Protein AF-A0A8H7SWP7-F1 (afdb_monomer)

Solvent-accessible surface area (backbone atoms only — not comparable to full-atom values): 6788 Å² total; per-residue (Å²): 134,75,90,40,49,80,48,75,42,70,50,78,46,78,79,48,102,86,40,70,49,74,44,78,77,50,70,50,70,46,50,63,44,80,91,43,34,66,71,40,69,27,70,69,51,50,52,48,53,50,48,52,52,51,50,48,48,62,70,69,64,48,78,82,62,75,88,86,77,80,99,70,77,94,77,87,87,82,79,75,58,68,68,60,56,54,55,53,54,54,57,57,61,74,70,69,73,79,78,81,75,88,122

Secondary structure (DSSP, 8-state):
----EEEEEEEEEEEETTEEEEEEEEEEEEPSSGGGHHHHT-HHHHHHHHHHHHHHHHHHSGGGS-S---S----------HHHHHHHHHHHHTT--------

Radius of gyration: 19.54 Å; Cα contacts (8 Å, |Δi|>4): 66; chains: 1; bounding box: 62×35×38 Å

Foldseek 3Di:
DDPADKDWDWDWDDPDPPDIDIDTPDIDGADPDPVCNVVCPDPVNVVVVVVSVVVCCVPVVCVPPDDDDDPDDDDDDDPPPVVVVVVVVVVVVVPPDPDPDDD

Sequence (103 aa):
MINGFYISFFVVRKQHKRLYAMTEIDAMTVASSLSKFHSFASLKNLTMLSNIGHYFWNHCNAIDATPNVELTGINGGFAVPISNIYALIDKSRNKACGMSSRY

pLDDT: mean 71.44, std 18.02, range [34.94, 93.25]

Mean predicted aligned error: 15.7 Å

Nearest PDB structures (foldseek):
  8inb-assembly1_A  TM=2.901E-01  e=6.020E+00  Biggievirus Mos11

Structure (mmCIF, N/CA/C/O backbone):
data_AF-A0A8H7SWP7-F1
#
_entry.id   AF-A0A8H7SWP7-F1
#
loop_
_atom_site.group_PDB
_atom_site.id
_atom_site.type_symbol
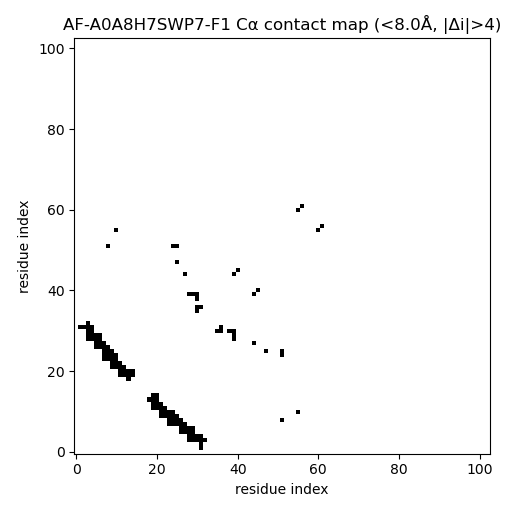_atom_site.label_atom_id
_atom_site.label_alt_id
_atom_site.label_comp_id
_atom_site.label_asym_id
_atom_site.label_entity_id
_atom_site.label_seq_id
_atom_site.pdbx_PDB_ins_code
_atom_site.Cartn_x
_atom_site.Cartn_y
_atom_site.Cartn_z
_atom_site.occupancy
_atom_site.B_iso_or_equiv
_atom_site.auth_seq_id
_atom_site.auth_comp_id
_atom_site.auth_asym_id
_atom_site.auth_atom_id
_atom_site.pdbx_PDB_model_num
ATOM 1 N N . MET A 1 1 ? -21.631 -8.533 8.115 1.00 51.62 1 MET A N 1
ATOM 2 C CA . MET A 1 1 ? -20.596 -7.746 8.820 1.00 51.62 1 MET A CA 1
ATOM 3 C C . MET A 1 1 ? -19.338 -7.815 7.965 1.00 51.62 1 MET A C 1
ATOM 5 O O . MET A 1 1 ? -18.899 -8.920 7.687 1.00 51.62 1 MET A O 1
ATOM 9 N N . ILE A 1 2 ? -18.849 -6.695 7.425 1.00 57.06 2 ILE A N 1
ATOM 10 C CA . ILE A 1 2 ? -17.675 -6.697 6.533 1.00 57.06 2 ILE A CA 1
ATOM 11 C C . ILE A 1 2 ? -16.430 -6.695 7.428 1.00 57.06 2 ILE A C 1
ATOM 13 O O . ILE A 1 2 ? -16.271 -5.783 8.239 1.00 57.06 2 ILE A O 1
ATOM 17 N N . ASN A 1 3 ? -15.561 -7.701 7.308 1.00 64.88 3 ASN A N 1
ATOM 18 C CA . ASN A 1 3 ? -14.366 -7.890 8.150 1.00 64.88 3 ASN A CA 1
ATOM 19 C C . ASN A 1 3 ? -13.221 -6.898 7.840 1.00 64.88 3 ASN A C 1
ATOM 21 O O . ASN A 1 3 ? -12.051 -7.196 8.060 1.00 64.88 3 ASN A O 1
ATOM 25 N N . GLY A 1 4 ? -13.555 -5.697 7.362 1.00 70.94 4 GLY A N 1
ATOM 26 C CA . GLY A 1 4 ? -12.595 -4.747 6.811 1.00 70.94 4 GLY A CA 1
ATOM 27 C C . GLY A 1 4 ? -12.099 -5.159 5.427 1.00 70.94 4 GLY A C 1
ATOM 28 O O . GLY A 1 4 ? -12.556 -6.145 4.849 1.00 70.94 4 GLY A O 1
ATOM 29 N N . PHE A 1 5 ? -11.177 -4.362 4.893 1.00 81.88 5 PHE A N 1
ATOM 30 C CA . PHE A 1 5 ? -10.518 -4.621 3.615 1.00 81.88 5 PHE A CA 1
ATOM 31 C C . PHE A 1 5 ? -9.047 -4.918 3.871 1.00 81.88 5 PHE A C 1
ATOM 33 O O . PHE A 1 5 ? -8.415 -4.237 4.675 1.00 81.88 5 PHE A O 1
ATOM 40 N N . TYR A 1 6 ? -8.501 -5.912 3.184 1.00 88.56 6 TYR A N 1
ATOM 41 C CA . TYR A 1 6 ? -7.068 -6.173 3.166 1.00 88.56 6 TYR A CA 1
ATOM 42 C C . TYR A 1 6 ? -6.491 -5.594 1.877 1.00 88.56 6 TYR A C 1
ATOM 44 O O . TYR A 1 6 ? -6.994 -5.888 0.793 1.00 88.56 6 TYR A O 1
ATOM 52 N N . ILE A 1 7 ? -5.487 -4.731 2.000 1.00 89.56 7 ILE A N 1
ATOM 53 C CA . ILE A 1 7 ? -4.811 -4.098 0.869 1.00 89.56 7 ILE A CA 1
ATOM 54 C C . ILE A 1 7 ? -3.372 -4.597 0.842 1.00 89.56 7 ILE A C 1
ATOM 56 O O . ILE A 1 7 ? -2.632 -4.366 1.794 1.00 89.56 7 ILE A O 1
ATOM 60 N N . SER A 1 8 ? -2.985 -5.208 -0.275 1.00 93.25 8 SER A N 1
ATOM 61 C CA . SER A 1 8 ? -1.597 -5.534 -0.604 1.00 93.25 8 SER A CA 1
ATOM 62 C C . SER A 1 8 ? -1.067 -4.573 -1.661 1.00 93.25 8 SER A C 1
ATOM 64 O O . SER A 1 8 ? -1.764 -4.230 -2.621 1.00 93.25 8 SER A O 1
ATOM 66 N N . PHE A 1 9 ? 0.182 -4.156 -1.496 1.00 91.50 9 PHE A N 1
ATOM 67 C CA . PHE A 1 9 ? 0.894 -3.272 -2.406 1.00 91.50 9 PHE A CA 1
ATOM 68 C C . PHE A 1 9 ? 1.955 -4.067 -3.155 1.00 91.50 9 PHE A C 1
ATOM 70 O O . PHE A 1 9 ? 2.792 -4.734 -2.551 1.00 91.50 9 PHE A O 1
ATOM 77 N N . PHE A 1 10 ? 1.952 -3.957 -4.480 1.00 90.69 10 PHE A N 1
ATOM 78 C CA . PHE A 1 10 ? 2.880 -4.672 -5.349 1.00 90.69 10 PHE A CA 1
ATOM 79 C C . PHE A 1 10 ? 3.656 -3.698 -6.227 1.00 90.69 10 PHE A C 1
ATOM 81 O O . PHE A 1 10 ? 3.106 -2.698 -6.691 1.00 90.69 10 PHE A O 1
ATOM 88 N N . VAL A 1 11 ? 4.906 -4.040 -6.531 1.00 87.44 11 VAL A N 1
ATOM 89 C CA . VAL A 1 11 ? 5.645 -3.446 -7.650 1.00 87.44 11 VAL A CA 1
ATOM 90 C C . VAL A 1 11 ? 5.868 -4.484 -8.729 1.00 87.44 11 VAL A C 1
ATOM 92 O O . VAL A 1 11 ? 6.257 -5.624 -8.471 1.00 87.44 11 VAL A O 1
ATOM 95 N N . VAL A 1 12 ? 5.618 -4.057 -9.962 1.00 87.38 12 VAL A N 1
ATOM 96 C CA . VAL A 1 12 ? 5.837 -4.851 -11.163 1.00 87.38 12 VAL A CA 1
ATOM 97 C C . VAL A 1 12 ? 7.026 -4.269 -11.907 1.00 87.38 12 VAL A C 1
ATOM 99 O O . VAL A 1 12 ? 6.993 -3.125 -12.354 1.00 87.38 12 VAL A O 1
ATOM 102 N N . ARG A 1 13 ? 8.080 -5.070 -12.058 1.00 83.56 13 ARG A N 1
ATOM 103 C CA . ARG A 1 13 ? 9.296 -4.703 -12.789 1.00 83.56 13 ARG A CA 1
ATOM 104 C C . ARG A 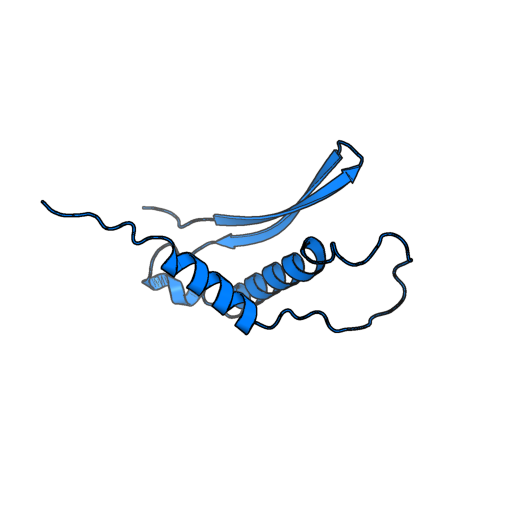1 13 ? 9.476 -5.588 -14.011 1.00 83.56 13 ARG A C 1
ATOM 106 O O . ARG A 1 13 ? 9.301 -6.804 -13.946 1.00 83.56 13 ARG A O 1
ATOM 113 N N . LYS A 1 14 ? 9.871 -4.992 -15.132 1.00 82.44 14 LYS A N 1
ATOM 114 C CA . LYS A 1 14 ? 10.248 -5.736 -16.336 1.00 82.44 14 LYS A CA 1
ATOM 115 C C . LYS A 1 14 ? 11.675 -6.260 -16.167 1.00 82.44 14 LYS A C 1
ATOM 117 O O . LYS A 1 14 ? 12.598 -5.464 -16.064 1.00 82.44 14 LYS A O 1
ATOM 122 N N . GLN A 1 15 ? 11.860 -7.577 -16.152 1.00 77.56 15 GLN A N 1
ATOM 123 C CA . GLN A 1 15 ? 13.197 -8.184 -16.112 1.00 77.56 15 GLN A CA 1
ATOM 124 C C . GLN A 1 15 ? 13.763 -8.426 -17.514 1.00 77.56 15 GLN A C 1
ATOM 126 O O . GLN A 1 15 ? 14.958 -8.268 -17.738 1.00 77.56 15 GLN A O 1
ATOM 131 N N . HIS A 1 16 ? 12.911 -8.776 -18.483 1.00 82.19 16 HIS A N 1
ATOM 132 C CA . HIS A 1 16 ? 13.329 -8.971 -19.873 1.00 82.19 16 HIS A CA 1
ATOM 133 C C . HIS A 1 16 ? 12.200 -8.612 -20.853 1.00 82.19 16 HIS A C 1
ATOM 135 O O . HIS A 1 16 ? 11.108 -8.236 -20.431 1.00 82.19 16 HIS A O 1
ATOM 141 N N . LYS A 1 17 ? 12.433 -8.702 -22.175 1.00 75.50 17 LYS A N 1
ATOM 142 C CA . LYS A 1 17 ? 11.537 -8.188 -23.235 1.00 75.50 17 LYS A CA 1
ATOM 143 C C . LYS A 1 17 ? 10.069 -8.608 -23.070 1.00 75.50 17 LYS A C 1
ATOM 145 O O . LYS A 1 17 ? 9.206 -7.843 -23.492 1.00 75.50 17 LYS A O 1
ATOM 150 N N . ARG A 1 18 ? 9.798 -9.756 -22.436 1.00 80.69 18 ARG A N 1
ATOM 151 C CA . ARG A 1 18 ? 8.449 -10.279 -22.150 1.00 80.69 18 ARG A CA 1
ATOM 152 C C . ARG A 1 18 ? 8.279 -10.864 -20.741 1.00 80.69 18 ARG A C 1
ATOM 154 O O . ARG A 1 18 ? 7.271 -11.507 -20.483 1.00 80.69 18 ARG A O 1
ATOM 161 N N . LEU A 1 19 ? 9.251 -10.665 -19.849 1.00 82.69 19 LEU A N 1
ATOM 162 C CA . LEU A 1 19 ? 9.204 -11.210 -18.492 1.00 82.69 19 LEU A CA 1
ATOM 163 C C . LEU A 1 19 ? 9.050 -10.077 -17.484 1.00 82.69 19 LEU A C 1
ATOM 165 O O . LEU A 1 19 ? 9.873 -9.158 -17.444 1.00 82.69 19 LEU A O 1
ATOM 169 N N . TYR A 1 20 ? 8.012 -10.181 -16.663 1.00 87.50 20 TYR A N 1
ATOM 170 C CA . TYR A 1 20 ? 7.708 -9.249 -15.590 1.00 87.50 20 TYR A CA 1
ATOM 171 C C . TYR A 1 20 ? 7.758 -9.995 -14.263 1.00 87.50 20 TYR A C 1
ATOM 173 O O . TYR A 1 20 ? 7.208 -11.087 -14.142 1.00 87.50 20 TYR A O 1
ATOM 181 N N . ALA A 1 21 ? 8.423 -9.402 -13.279 1.00 86.75 21 ALA A N 1
ATOM 182 C CA . ALA A 1 21 ? 8.398 -9.865 -11.904 1.00 86.75 21 ALA A CA 1
ATOM 183 C C . ALA A 1 21 ? 7.475 -8.945 -11.105 1.00 86.75 21 ALA A C 1
ATOM 185 O O . ALA A 1 21 ? 7.663 -7.728 -11.109 1.00 86.75 21 ALA A O 1
ATOM 186 N N . MET A 1 22 ? 6.491 -9.536 -10.436 1.00 91.69 22 MET A N 1
ATOM 187 C CA . MET A 1 22 ? 5.649 -8.865 -9.454 1.00 91.69 22 MET A CA 1
ATOM 188 C C . MET A 1 22 ? 6.160 -9.233 -8.063 1.00 91.69 22 MET A C 1
ATOM 190 O O . MET A 1 22 ? 6.406 -10.404 -7.780 1.00 91.69 22 MET A O 1
ATOM 194 N N . THR A 1 23 ? 6.353 -8.240 -7.207 1.00 88.06 23 THR A N 1
ATOM 195 C CA . THR A 1 23 ? 6.822 -8.437 -5.834 1.00 88.06 23 THR A CA 1
ATOM 196 C C . THR A 1 23 ? 5.912 -7.656 -4.904 1.00 88.06 23 THR A C 1
ATOM 198 O O . THR A 1 23 ? 5.697 -6.462 -5.115 1.00 88.06 23 THR A O 1
ATOM 201 N N . GLU A 1 24 ? 5.350 -8.342 -3.911 1.00 91.62 24 GLU A N 1
ATOM 202 C CA . GLU A 1 24 ? 4.629 -7.690 -2.822 1.00 91.62 24 GLU A CA 1
ATOM 203 C C . GLU A 1 24 ? 5.635 -6.909 -1.982 1.00 91.62 24 GLU A C 1
ATOM 205 O O . GLU A 1 24 ? 6.670 -7.443 -1.585 1.00 91.62 24 GLU A O 1
ATOM 210 N N . ILE A 1 25 ? 5.359 -5.627 -1.777 1.00 90.25 25 ILE A N 1
ATOM 211 C CA . ILE A 1 25 ? 6.209 -4.751 -0.972 1.00 90.25 25 ILE A CA 1
ATOM 212 C C . ILE A 1 25 ? 5.714 -4.752 0.459 1.00 90.25 25 ILE A C 1
ATOM 214 O O . ILE A 1 25 ? 6.520 -4.778 1.383 1.00 90.25 25 ILE A O 1
ATOM 218 N N . ASP A 1 26 ? 4.396 -4.691 0.633 1.00 91.06 26 ASP A N 1
ATOM 219 C CA . ASP A 1 26 ? 3.792 -4.673 1.950 1.00 91.06 26 ASP A CA 1
ATOM 220 C C . ASP A 1 26 ? 2.274 -4.870 1.862 1.00 91.06 26 ASP A C 1
ATOM 222 O O . ASP A 1 26 ? 1.681 -4.719 0.789 1.00 91.06 26 ASP A O 1
ATOM 226 N N . ALA A 1 27 ? 1.633 -5.141 2.996 1.00 91.81 27 ALA A N 1
ATOM 227 C CA . ALA A 1 27 ? 0.185 -5.278 3.079 1.00 91.81 27 ALA A CA 1
ATOM 228 C C . ALA A 1 27 ? -0.398 -4.885 4.440 1.00 91.81 27 ALA A C 1
ATOM 230 O O . ALA A 1 27 ? 0.218 -5.054 5.491 1.00 91.81 27 ALA A O 1
ATOM 231 N N . MET A 1 28 ? -1.628 -4.372 4.439 1.00 89.44 28 MET A N 1
ATOM 232 C CA . MET A 1 28 ? -2.307 -3.936 5.658 1.00 89.44 28 MET A CA 1
ATOM 233 C C . MET A 1 28 ? -3.813 -4.150 5.627 1.00 89.44 28 MET A C 1
ATOM 235 O O . MET A 1 28 ? -4.463 -4.144 4.585 1.00 89.44 28 MET A O 1
ATOM 239 N N . THR A 1 29 ? -4.384 -4.272 6.823 1.00 88.62 29 THR A N 1
ATOM 240 C CA . THR A 1 29 ? -5.836 -4.284 7.011 1.00 88.62 29 THR A CA 1
ATOM 241 C C . THR A 1 29 ? -6.335 -2.862 7.239 1.00 88.62 29 THR A C 1
ATOM 243 O O . THR A 1 29 ? -5.909 -2.183 8.174 1.00 88.62 29 THR A O 1
ATOM 246 N N . VAL A 1 30 ? -7.261 -2.417 6.399 1.00 85.31 30 VAL A N 1
ATOM 247 C CA . VAL A 1 30 ? -7.966 -1.142 6.532 1.00 85.31 30 VAL A CA 1
ATOM 248 C C . VAL A 1 30 ? -8.993 -1.234 7.651 1.00 85.31 30 VAL A C 1
ATOM 250 O O . VAL A 1 30 ? -9.625 -2.273 7.857 1.00 85.31 30 VAL A O 1
ATOM 253 N N . ALA A 1 31 ? -9.194 -0.123 8.360 1.00 86.25 31 ALA A N 1
ATOM 254 C CA . ALA A 1 31 ? -10.231 -0.026 9.375 1.00 86.25 31 ALA A CA 1
ATOM 255 C C . ALA A 1 31 ? -11.601 -0.449 8.819 1.00 86.25 31 ALA A C 1
ATOM 257 O O . ALA A 1 31 ? -12.099 0.108 7.844 1.00 86.25 31 ALA A O 1
ATOM 258 N N . SER A 1 32 ? -12.244 -1.405 9.492 1.00 86.88 32 SER A N 1
ATOM 259 C CA . SER A 1 32 ? -13.585 -1.882 9.129 1.00 86.88 32 SER A CA 1
ATOM 260 C C . SER A 1 32 ? -14.700 -0.875 9.448 1.00 86.88 32 SER A C 1
ATOM 262 O O . SER A 1 32 ? -15.853 -1.106 9.098 1.00 86.88 32 SER A O 1
ATOM 264 N N . SER A 1 33 ? -14.388 0.193 10.187 1.00 85.62 33 SER A N 1
ATOM 265 C CA . SER A 1 33 ? -15.323 1.233 10.625 1.00 85.62 33 SER A CA 1
ATOM 266 C C . SER A 1 33 ? -14.577 2.502 11.043 1.00 85.62 33 SER A C 1
ATOM 268 O O . SER A 1 33 ? -13.401 2.447 11.408 1.00 85.62 33 SER A O 1
ATOM 270 N N . LEU A 1 34 ? -15.285 3.635 11.090 1.00 84.50 34 LEU A N 1
ATOM 271 C CA . LEU A 1 34 ? -14.733 4.910 11.565 1.00 84.50 34 LEU A CA 1
ATOM 272 C C . LEU A 1 34 ? -14.226 4.825 13.014 1.00 84.50 34 LEU A C 1
ATOM 274 O O . LEU A 1 34 ? -13.175 5.365 13.340 1.00 84.50 34 LEU A O 1
ATOM 278 N N . SER A 1 35 ? -14.916 4.070 13.872 1.00 87.44 35 SER A N 1
ATOM 279 C CA . SER A 1 35 ? -14.496 3.853 15.261 1.00 87.44 35 SER A CA 1
ATOM 280 C C . SER A 1 35 ? -13.126 3.177 15.384 1.00 87.44 35 SER A C 1
ATOM 282 O O . SER A 1 35 ? -12.397 3.452 16.332 1.00 87.44 35 SER A O 1
ATOM 284 N N . LYS A 1 36 ? -12.735 2.341 14.412 1.00 84.25 36 LYS A N 1
ATOM 285 C CA . LYS A 1 36 ? -11.426 1.665 14.363 1.00 84.25 36 LYS A CA 1
ATOM 286 C C . LYS A 1 36 ? -10.388 2.419 13.527 1.00 84.25 36 LYS A C 1
ATOM 288 O O . LYS A 1 36 ? -9.262 1.949 13.378 1.00 84.25 36 LYS A O 1
ATOM 293 N N . PHE A 1 37 ? -10.742 3.588 12.988 1.00 85.94 37 PHE A N 1
ATOM 294 C CA . PHE A 1 37 ? -9.845 4.378 12.149 1.00 85.94 37 PHE A CA 1
ATOM 295 C C . PHE A 1 37 ? -8.591 4.824 12.904 1.00 85.94 37 PHE A C 1
ATOM 297 O O . PHE A 1 37 ? -7.509 4.807 12.336 1.00 85.94 37 PHE A O 1
ATOM 304 N N . HIS A 1 38 ? -8.705 5.135 14.197 1.00 85.69 38 HIS A N 1
ATOM 305 C CA . HIS A 1 38 ? -7.556 5.504 15.029 1.00 85.69 38 HIS A CA 1
ATOM 306 C C . HIS A 1 38 ? -6.495 4.388 15.095 1.00 85.69 38 HIS A C 1
ATOM 308 O O . HIS A 1 38 ? -5.302 4.669 15.040 1.00 85.69 38 HIS A O 1
ATOM 314 N N . SER A 1 39 ? -6.914 3.118 15.155 1.00 83.00 39 SER A N 1
ATOM 315 C CA . SER A 1 39 ? -5.995 1.973 15.145 1.00 83.00 39 SER A CA 1
ATOM 316 C C . SER A 1 39 ? -5.345 1.793 13.768 1.00 83.00 39 SER A C 1
ATOM 318 O O . SER A 1 39 ? -4.185 1.393 13.670 1.00 83.00 39 SER A O 1
ATOM 320 N N . PHE A 1 40 ? -6.079 2.118 12.698 1.00 86.00 40 PHE A N 1
ATOM 321 C CA . PHE A 1 40 ? -5.539 2.138 11.341 1.00 86.00 40 PHE A CA 1
ATOM 322 C C . PHE A 1 40 ? -4.540 3.280 11.132 1.00 86.00 40 PHE A C 1
ATOM 324 O O . PHE A 1 40 ? -3.467 3.031 10.599 1.00 86.00 40 PHE A O 1
ATOM 331 N N . ALA A 1 41 ? -4.831 4.490 11.607 1.00 87.44 41 ALA A N 1
ATOM 332 C CA . ALA A 1 41 ? -3.949 5.658 11.551 1.00 87.44 41 ALA A CA 1
ATOM 333 C C . ALA A 1 41 ? -2.818 5.609 12.600 1.00 87.44 41 ALA A C 1
ATOM 335 O O . ALA A 1 41 ? -2.346 6.640 13.078 1.00 87.44 41 ALA 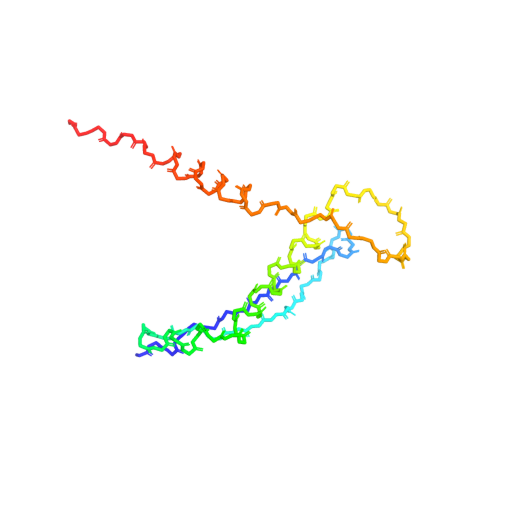A O 1
ATOM 336 N N . SER A 1 42 ? -2.383 4.405 12.975 1.00 89.94 42 SER A N 1
ATOM 337 C CA . SER A 1 42 ? -1.232 4.217 13.849 1.00 89.94 42 SER A CA 1
ATOM 338 C C . SER A 1 42 ? 0.052 4.668 13.154 1.00 89.94 42 SER A C 1
ATOM 340 O O . SER A 1 42 ? 0.183 4.571 11.932 1.00 89.94 42 SER A O 1
ATOM 342 N N . LEU A 1 43 ? 1.038 5.096 13.947 1.00 90.56 43 LEU A N 1
ATOM 343 C CA . LEU A 1 43 ? 2.357 5.475 13.436 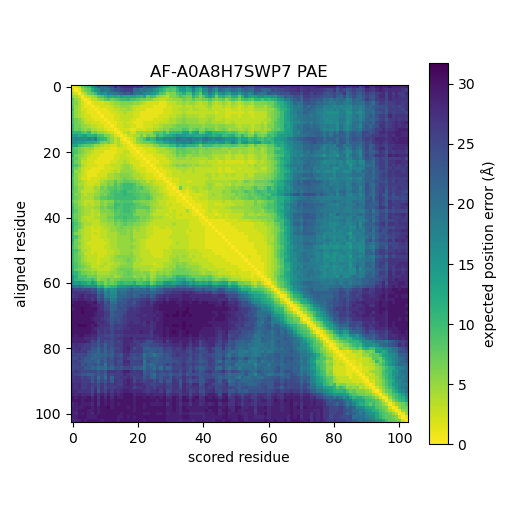1.00 90.56 43 LEU A CA 1
ATOM 344 C C . LEU A 1 43 ? 2.955 4.373 12.552 1.00 90.56 43 LEU A C 1
ATOM 346 O O . LEU A 1 43 ? 3.452 4.664 11.474 1.00 90.56 43 LEU A O 1
ATOM 350 N N . LYS A 1 44 ? 2.819 3.104 12.960 1.00 90.44 44 LYS A N 1
ATOM 351 C CA . LYS A 1 44 ? 3.278 1.944 12.186 1.00 90.44 44 LYS A CA 1
ATOM 352 C C . LYS A 1 44 ? 2.714 1.946 10.762 1.00 90.44 44 LYS A C 1
ATOM 354 O O . LYS A 1 44 ? 3.477 1.852 9.805 1.00 90.44 44 LYS A O 1
ATOM 359 N N . ASN A 1 45 ? 1.396 2.070 10.623 1.00 89.56 45 ASN A N 1
ATOM 360 C CA . ASN A 1 45 ? 0.739 2.013 9.319 1.00 89.56 45 ASN A CA 1
ATOM 361 C C . ASN A 1 45 ? 1.032 3.262 8.477 1.00 89.56 45 ASN A C 1
ATOM 363 O O . ASN A 1 45 ? 1.205 3.159 7.266 1.00 89.56 45 ASN A O 1
ATOM 367 N N . LEU A 1 46 ? 1.135 4.437 9.102 1.00 91.81 46 LEU A N 1
ATOM 368 C CA . LEU A 1 46 ? 1.494 5.670 8.399 1.00 91.81 46 LEU A CA 1
ATOM 369 C C . LEU A 1 46 ? 2.949 5.647 7.906 1.00 91.81 46 LEU A C 1
ATOM 371 O O . LEU A 1 46 ? 3.209 6.008 6.760 1.00 91.81 46 LEU A O 1
ATOM 375 N N . THR A 1 47 ? 3.890 5.166 8.724 1.00 92.06 47 THR A N 1
ATOM 376 C CA . THR A 1 47 ? 5.289 4.956 8.319 1.00 92.06 47 THR A CA 1
ATOM 377 C C . THR A 1 47 ? 5.384 3.943 7.184 1.00 92.06 47 THR A C 1
ATOM 379 O O . THR A 1 47 ? 6.091 4.180 6.209 1.00 92.06 47 THR A O 1
ATOM 382 N N . MET A 1 48 ? 4.630 2.848 7.266 1.00 91.62 48 MET A N 1
ATOM 383 C CA . MET A 1 48 ? 4.533 1.856 6.200 1.00 91.62 48 MET A CA 1
ATOM 384 C C . MET A 1 48 ? 4.045 2.475 4.879 1.00 91.62 48 MET A C 1
ATOM 386 O O . MET A 1 48 ? 4.706 2.323 3.854 1.00 91.62 48 MET A O 1
ATOM 390 N N . LEU A 1 49 ? 2.945 3.239 4.895 1.00 92.31 49 LEU A N 1
ATOM 391 C CA . LEU A 1 49 ? 2.442 3.938 3.701 1.00 92.31 49 LEU A CA 1
ATOM 392 C C . LEU A 1 49 ? 3.462 4.937 3.142 1.00 92.31 49 LEU A C 1
ATOM 394 O O . LEU A 1 49 ? 3.643 5.017 1.927 1.00 92.31 49 LEU A O 1
ATOM 398 N N . SER A 1 50 ? 4.160 5.662 4.018 1.00 92.56 50 SER A N 1
ATOM 399 C CA . SER A 1 50 ? 5.242 6.566 3.619 1.00 92.56 50 SER A CA 1
ATOM 400 C C . SER A 1 50 ? 6.386 5.813 2.934 1.00 92.56 50 SER A C 1
ATOM 402 O O . SER A 1 50 ? 6.895 6.271 1.912 1.00 92.56 50 SER A O 1
ATOM 404 N N . ASN A 1 51 ? 6.773 4.645 3.453 1.00 89.88 51 ASN A N 1
ATOM 405 C CA . ASN A 1 51 ? 7.828 3.816 2.871 1.00 89.88 51 ASN A CA 1
ATOM 406 C C . ASN A 1 51 ? 7.422 3.248 1.508 1.00 89.88 51 ASN A C 1
ATOM 408 O O . ASN A 1 51 ? 8.233 3.280 0.584 1.00 89.88 51 ASN A O 1
ATOM 412 N N . ILE A 1 52 ? 6.173 2.795 1.354 1.00 90.12 52 ILE A N 1
ATOM 413 C CA . ILE A 1 52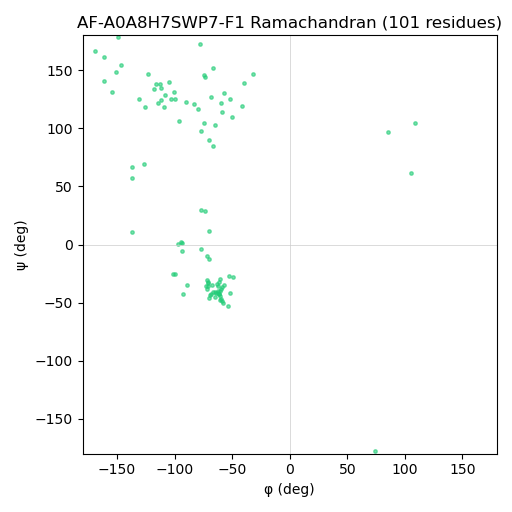 ? 5.632 2.358 0.057 1.00 90.12 52 ILE A CA 1
ATOM 414 C C . ILE A 1 52 ? 5.679 3.511 -0.951 1.00 90.12 52 ILE A C 1
ATOM 416 O O . ILE A 1 52 ? 6.159 3.332 -2.071 1.00 90.12 52 ILE A O 1
ATOM 420 N N . GLY A 1 53 ? 5.227 4.704 -0.552 1.00 89.44 53 GLY A N 1
ATOM 421 C CA . GLY A 1 53 ? 5.259 5.893 -1.405 1.00 89.44 53 GLY A CA 1
ATOM 422 C C . GLY A 1 53 ? 6.680 6.274 -1.825 1.00 89.44 53 GLY A C 1
ATOM 423 O O . GLY A 1 53 ? 6.934 6.522 -3.002 1.00 89.44 53 GLY A O 1
ATOM 424 N N . HIS A 1 54 ? 7.628 6.254 -0.886 1.00 87.00 54 HIS A N 1
ATOM 425 C CA . HIS A 1 54 ? 9.041 6.505 -1.165 1.00 87.00 54 HIS A CA 1
ATOM 426 C C . HIS A 1 54 ? 9.645 5.440 -2.093 1.00 87.00 54 HIS A C 1
ATOM 428 O O . HIS A 1 54 ? 10.363 5.776 -3.035 1.00 87.00 54 HIS A O 1
ATOM 434 N N . TYR A 1 55 ? 9.319 4.162 -1.878 1.00 84.50 55 TYR A N 1
ATOM 435 C CA . TYR A 1 55 ? 9.767 3.074 -2.743 1.00 84.50 55 TYR A CA 1
ATOM 436 C C . TYR A 1 55 ? 9.263 3.262 -4.175 1.00 84.50 55 TYR A C 1
ATOM 438 O O . TYR A 1 55 ? 10.059 3.189 -5.113 1.00 84.50 55 TYR A O 1
ATOM 446 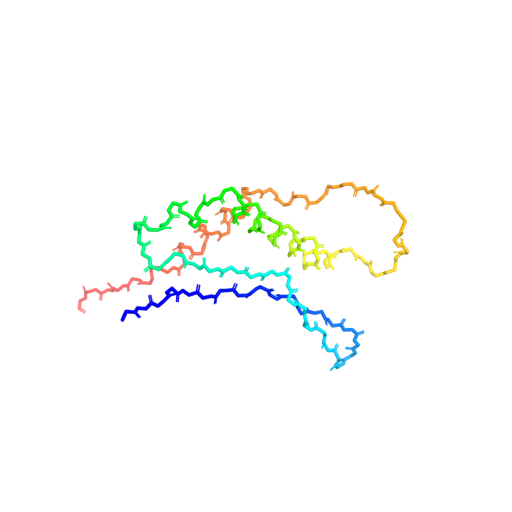N N . PHE A 1 56 ? 7.969 3.551 -4.341 1.00 84.50 56 PHE A N 1
ATOM 447 C CA . PHE A 1 56 ? 7.369 3.822 -5.644 1.00 84.50 56 PHE A CA 1
ATOM 448 C C . PHE A 1 56 ? 8.045 5.009 -6.333 1.00 84.50 56 PHE A C 1
ATOM 450 O O . PHE A 1 56 ? 8.462 4.888 -7.482 1.00 84.50 56 PHE A O 1
ATOM 457 N N . TRP A 1 57 ? 8.235 6.130 -5.633 1.00 83.12 57 TRP A N 1
ATOM 458 C CA . TRP A 1 57 ? 8.870 7.295 -6.244 1.00 83.12 57 TRP A CA 1
ATOM 459 C C . TRP A 1 57 ? 10.318 7.064 -6.647 1.00 83.12 57 TRP A C 1
ATOM 461 O O . TRP A 1 57 ? 10.690 7.428 -7.760 1.00 83.12 57 TRP A O 1
ATOM 471 N N . ASN A 1 58 ? 11.108 6.381 -5.828 1.00 82.50 58 ASN A N 1
ATOM 472 C CA . ASN A 1 58 ? 12.507 6.143 -6.169 1.00 82.50 58 ASN A CA 1
ATOM 473 C C . ASN A 1 58 ? 12.685 5.146 -7.319 1.00 82.50 58 ASN A C 1
ATOM 475 O O . ASN A 1 58 ? 13.632 5.277 -8.085 1.00 82.50 58 ASN A O 1
ATOM 479 N N . HIS A 1 59 ? 11.801 4.154 -7.458 1.00 74.44 59 HIS A N 1
ATOM 480 C CA . HIS A 1 59 ? 11.980 3.084 -8.448 1.00 74.44 59 HIS A CA 1
ATOM 481 C C . HIS A 1 59 ? 11.159 3.285 -9.724 1.00 74.44 59 HIS A C 1
ATOM 483 O O . HIS A 1 59 ? 11.540 2.768 -10.773 1.00 74.44 59 HIS A O 1
ATOM 489 N N . CYS A 1 60 ? 10.041 4.014 -9.662 1.00 72.56 60 CYS A N 1
ATOM 490 C CA . CYS A 1 60 ? 9.155 4.215 -10.810 1.00 72.56 60 CYS A CA 1
ATOM 491 C C . CYS A 1 60 ? 9.326 5.586 -11.483 1.00 72.56 60 CYS A C 1
ATOM 493 O O . CYS A 1 60 ? 9.071 5.669 -12.680 1.00 72.56 60 CYS A O 1
ATOM 495 N N . ASN A 1 61 ? 9.800 6.628 -10.781 1.00 66.56 61 ASN A N 1
ATOM 496 C CA . ASN A 1 61 ? 10.104 7.931 -11.404 1.00 66.56 61 ASN A CA 1
ATOM 497 C C . ASN A 1 61 ? 11.567 8.089 -11.845 1.00 66.56 61 ASN A C 1
ATOM 499 O O . ASN A 1 61 ? 11.886 9.072 -12.504 1.00 66.56 61 ASN A O 1
ATOM 503 N N . ALA A 1 62 ? 12.461 7.142 -11.551 1.00 60.53 62 ALA A N 1
ATOM 504 C CA . ALA A 1 62 ? 13.868 7.212 -11.971 1.00 60.53 62 ALA A CA 1
ATOM 505 C C . ALA A 1 62 ? 14.093 7.028 -13.494 1.00 60.53 62 ALA A C 1
ATOM 507 O O . ALA A 1 62 ? 15.225 6.856 -13.934 1.00 60.53 62 ALA A O 1
ATOM 508 N N . ILE A 1 63 ? 13.032 7.055 -14.308 1.00 53.66 63 ILE A N 1
ATOM 509 C CA . ILE A 1 63 ? 13.058 6.723 -15.742 1.00 53.66 63 ILE A CA 1
ATOM 510 C C . ILE A 1 63 ? 13.798 7.779 -16.593 1.00 53.66 63 ILE A C 1
ATOM 512 O O . ILE A 1 63 ? 14.186 7.469 -17.716 1.00 53.66 63 ILE A O 1
ATOM 516 N N . ASP A 1 64 ? 14.114 8.960 -16.050 1.00 49.28 64 ASP A N 1
ATOM 517 C CA . ASP A 1 64 ? 14.891 9.984 -16.771 1.00 49.28 64 ASP A CA 1
ATOM 518 C C . ASP A 1 64 ? 16.411 9.944 -16.511 1.00 49.28 64 ASP A C 1
ATOM 520 O O . ASP A 1 64 ? 17.155 10.743 -17.082 1.00 49.28 64 ASP A O 1
ATOM 524 N N . ALA A 1 65 ? 16.917 9.002 -15.705 1.00 48.50 65 ALA A N 1
ATOM 525 C CA . ALA A 1 65 ? 18.355 8.764 -15.592 1.00 48.50 65 ALA A CA 1
ATOM 526 C C . ALA A 1 65 ? 18.751 7.604 -16.520 1.00 48.50 65 ALA A C 1
ATOM 528 O O . ALA A 1 65 ? 18.432 6.444 -16.274 1.00 48.50 65 ALA A O 1
ATOM 529 N N . THR A 1 66 ? 19.411 7.951 -17.624 1.00 40.62 66 THR A N 1
ATOM 530 C CA . THR A 1 66 ? 19.984 7.073 -18.659 1.00 40.62 66 THR A CA 1
ATOM 531 C C . THR A 1 66 ? 20.504 5.707 -18.173 1.00 40.62 66 THR A C 1
ATOM 533 O O . THR A 1 66 ? 21.072 5.607 -17.086 1.00 40.62 66 THR A O 1
ATOM 536 N N . PRO A 1 67 ? 20.393 4.650 -19.006 1.00 50.59 67 PRO A N 1
ATOM 537 C CA . PRO A 1 67 ? 20.830 3.309 -18.649 1.00 50.59 67 PRO A CA 1
ATOM 538 C C . PRO A 1 67 ? 22.360 3.228 -18.669 1.00 50.59 67 PRO A C 1
ATOM 540 O O . PRO A 1 67 ? 22.996 3.777 -19.565 1.00 50.59 67 PRO A O 1
ATOM 543 N N . ASN A 1 68 ? 22.905 2.450 -17.734 1.00 42.12 68 ASN A N 1
ATOM 544 C CA . ASN A 1 68 ? 24.327 2.184 -17.483 1.00 42.12 68 ASN A CA 1
ATOM 545 C C . ASN A 1 68 ? 25.002 3.232 -16.598 1.00 42.12 68 ASN A C 1
ATOM 547 O O . ASN A 1 68 ? 25.484 4.231 -17.104 1.00 42.12 68 ASN A O 1
ATOM 551 N N . VAL A 1 69 ? 25.110 2.945 -15.302 1.00 37.03 69 VAL A N 1
ATOM 552 C CA . VAL A 1 69 ? 26.384 2.856 -14.567 1.00 37.03 69 VAL A CA 1
ATOM 553 C C . VAL A 1 69 ? 26.095 2.065 -13.286 1.00 37.03 69 VAL A C 1
ATOM 555 O O . VAL A 1 69 ? 25.013 2.158 -12.707 1.00 37.03 69 VAL A O 1
ATOM 558 N N . GLU A 1 70 ? 27.045 1.207 -12.927 1.00 39.03 70 GLU A N 1
ATOM 559 C CA . GLU A 1 70 ? 27.104 0.420 -11.699 1.00 39.03 70 GLU A CA 1
ATOM 560 C C . GLU A 1 70 ? 26.645 1.211 -10.465 1.00 39.03 70 GLU A C 1
ATOM 562 O O . GLU A 1 70 ? 26.983 2.378 -10.282 1.00 39.03 70 GLU A O 1
ATOM 567 N N . LEU A 1 71 ? 25.884 0.545 -9.593 1.00 42.81 71 LEU A N 1
ATOM 568 C CA . LEU A 1 71 ? 25.523 1.048 -8.270 1.00 42.81 71 LEU A CA 1
ATOM 569 C C . LEU A 1 71 ? 26.781 1.132 -7.392 1.00 42.81 71 LEU A C 1
ATOM 571 O O . LEU A 1 71 ? 27.072 0.244 -6.592 1.00 42.81 71 LEU A O 1
ATOM 575 N N . THR A 1 72 ? 27.503 2.236 -7.514 1.00 38.00 72 THR A N 1
ATOM 576 C CA . THR A 1 72 ? 28.425 2.737 -6.501 1.00 38.00 72 THR A CA 1
ATOM 577 C C . THR A 1 72 ? 28.046 4.173 -6.179 1.00 38.00 72 THR A C 1
ATOM 579 O O . THR A 1 72 ? 28.105 5.061 -7.019 1.00 38.00 72 THR A O 1
ATOM 582 N N . GLY A 1 73 ? 27.676 4.406 -4.920 1.00 34.94 73 GLY A N 1
ATOM 583 C CA . GLY A 1 73 ? 27.628 5.749 -4.353 1.00 34.94 73 GLY A CA 1
ATOM 584 C C . GLY A 1 73 ? 26.225 6.281 -4.101 1.00 34.94 73 GLY A C 1
ATOM 585 O O . GLY A 1 73 ? 25.523 6.744 -4.991 1.00 34.94 73 GLY A O 1
ATOM 586 N N . ILE A 1 74 ? 25.872 6.276 -2.821 1.00 53.88 74 ILE A N 1
ATOM 587 C CA . ILE A 1 74 ? 24.915 7.185 -2.194 1.00 53.88 74 ILE A CA 1
ATOM 588 C C . ILE A 1 74 ? 25.145 8.606 -2.735 1.00 53.88 74 ILE A C 1
ATOM 590 O O . ILE A 1 74 ? 26.217 9.165 -2.518 1.00 53.88 74 ILE A O 1
ATOM 594 N N . ASN A 1 75 ? 24.151 9.209 -3.390 1.00 36.22 75 ASN A N 1
ATOM 595 C CA . ASN A 1 75 ? 24.037 10.664 -3.445 1.00 36.22 75 ASN A CA 1
ATOM 596 C C . ASN A 1 75 ? 22.590 11.101 -3.675 1.00 36.22 75 ASN A C 1
ATOM 598 O O . ASN A 1 75 ? 21.867 10.547 -4.500 1.00 36.22 75 ASN A O 1
ATOM 602 N N . GLY A 1 76 ? 22.163 12.044 -2.840 1.00 47.53 76 GLY A N 1
ATOM 603 C CA . GLY A 1 76 ? 20.776 12.434 -2.675 1.00 47.53 76 GLY A CA 1
ATOM 604 C C . GLY A 1 76 ? 20.225 13.331 -3.777 1.00 47.53 76 GLY A C 1
ATOM 605 O O . GLY A 1 76 ? 20.946 13.869 -4.610 1.00 47.53 76 GLY A O 1
ATOM 606 N N . GLY A 1 77 ? 18.914 13.550 -3.677 1.00 48.56 77 GLY A N 1
ATOM 607 C CA . GLY A 1 77 ? 18.274 14.736 -4.231 1.00 48.56 77 GLY A CA 1
ATOM 608 C C . GLY A 1 77 ? 17.461 14.529 -5.500 1.00 48.56 77 GLY A C 1
ATOM 609 O O . GLY A 1 77 ? 17.713 15.210 -6.477 1.00 48.56 77 GLY A O 1
ATOM 610 N N . PHE A 1 78 ? 16.407 13.712 -5.451 1.00 50.16 78 PHE A N 1
ATOM 611 C CA . PHE A 1 78 ? 15.229 13.930 -6.305 1.00 50.16 78 PHE A CA 1
ATOM 612 C C . PHE A 1 78 ? 13.939 13.724 -5.504 1.00 50.16 78 PHE A C 1
ATOM 614 O O . PHE A 1 78 ? 13.085 12.903 -5.824 1.00 50.16 78 PHE A O 1
ATOM 621 N N . ALA A 1 79 ? 13.796 14.491 -4.422 1.00 51.69 79 ALA A N 1
ATOM 622 C CA . ALA A 1 79 ? 12.497 14.683 -3.794 1.00 51.69 79 ALA A CA 1
ATOM 623 C C . ALA A 1 79 ? 11.684 15.632 -4.684 1.00 51.69 79 ALA A C 1
ATOM 625 O O . ALA A 1 79 ? 11.947 16.835 -4.715 1.00 51.69 79 ALA A O 1
ATOM 626 N N . VAL A 1 80 ? 10.713 15.102 -5.432 1.00 52.59 80 VAL A N 1
ATOM 627 C CA . VAL A 1 80 ? 9.725 15.944 -6.118 1.00 52.59 80 VAL A CA 1
ATOM 628 C C . VAL A 1 80 ? 8.990 16.748 -5.040 1.00 52.59 80 VAL A C 1
ATOM 630 O O . VAL A 1 80 ? 8.413 16.140 -4.134 1.00 52.59 80 VAL A O 1
ATOM 633 N N . PRO A 1 81 ? 9.005 18.093 -5.092 1.00 55.47 81 PRO A N 1
ATOM 634 C CA . PRO A 1 81 ? 8.359 18.906 -4.075 1.00 55.47 81 PRO A CA 1
ATOM 635 C C . PRO A 1 81 ? 6.880 18.542 -3.973 1.00 55.47 81 PRO A C 1
ATOM 637 O O . PRO A 1 81 ? 6.170 18.503 -4.978 1.00 55.47 81 PRO A O 1
ATOM 640 N N . ILE A 1 82 ? 6.402 18.301 -2.752 1.00 56.06 82 ILE A N 1
ATOM 641 C CA . ILE A 1 82 ? 4.999 17.962 -2.459 1.00 56.06 82 ILE A CA 1
ATOM 642 C C . ILE A 1 82 ? 4.025 18.994 -3.074 1.00 56.06 82 ILE A C 1
ATOM 644 O O . ILE A 1 82 ? 2.910 18.648 -3.461 1.00 56.06 82 ILE A O 1
ATOM 648 N N . SER A 1 83 ? 4.461 20.245 -3.257 1.00 50.72 83 SER A N 1
ATOM 649 C CA . SER A 1 83 ? 3.718 21.296 -3.967 1.00 50.72 83 SER A CA 1
ATOM 650 C C . SER A 1 83 ? 3.345 20.926 -5.408 1.00 50.72 83 SER A C 1
ATOM 652 O O . SER A 1 83 ? 2.248 21.257 -5.857 1.00 50.72 83 SER A O 1
ATOM 654 N N . ASN A 1 84 ? 4.196 20.186 -6.121 1.00 59.38 84 ASN A N 1
ATOM 655 C CA . ASN A 1 84 ? 3.917 19.741 -7.488 1.00 59.38 84 ASN A CA 1
ATOM 656 C C . ASN A 1 84 ? 2.836 18.651 -7.516 1.00 59.38 84 ASN A C 1
ATOM 658 O O . ASN A 1 84 ? 2.050 18.585 -8.461 1.00 59.38 84 ASN A O 1
ATOM 662 N N . ILE A 1 85 ? 2.755 17.833 -6.461 1.00 60.19 85 ILE A N 1
ATOM 663 C CA . ILE A 1 85 ? 1.716 16.807 -6.305 1.00 60.19 85 ILE A CA 1
ATOM 664 C C . ILE A 1 85 ? 0.360 17.475 -6.050 1.00 60.19 85 ILE A C 1
ATOM 666 O O . ILE A 1 85 ? -0.617 17.152 -6.727 1.00 60.19 85 ILE A O 1
ATOM 670 N N . TYR A 1 86 ? 0.299 18.460 -5.148 1.00 65.81 86 TYR A N 1
ATOM 671 C CA . TYR A 1 86 ? -0.937 19.213 -4.903 1.00 65.81 86 TYR A CA 1
ATOM 672 C C . TYR A 1 86 ? -1.415 19.977 -6.146 1.00 65.81 86 TYR A C 1
ATOM 674 O O . TYR A 1 86 ? -2.603 19.938 -6.463 1.00 65.81 86 TYR A O 1
ATOM 682 N N . ALA A 1 87 ? -0.500 20.575 -6.915 1.00 66.56 87 ALA A N 1
ATOM 683 C CA . ALA A 1 87 ? -0.843 21.275 -8.153 1.00 66.56 87 ALA A CA 1
ATOM 684 C C . ALA A 1 87 ? -1.446 20.351 -9.234 1.00 66.56 87 ALA A C 1
ATOM 686 O O . ALA A 1 87 ? -2.317 20.770 -10.003 1.00 66.56 87 ALA A O 1
ATOM 687 N N . LEU A 1 88 ? -1.010 19.087 -9.304 1.00 62.00 88 LEU A N 1
ATOM 688 C CA . LEU A 1 88 ? -1.576 18.086 -10.217 1.00 62.00 88 LEU A CA 1
ATOM 689 C C . LEU A 1 88 ? -2.977 17.636 -9.782 1.00 62.00 88 LEU A C 1
ATOM 691 O O . LEU A 1 88 ? -3.861 17.472 -10.627 1.00 62.00 88 LEU A O 1
ATOM 695 N N . ILE A 1 89 ? -3.196 17.491 -8.473 1.00 66.31 89 ILE A N 1
ATOM 696 C CA . ILE A 1 89 ? -4.502 17.128 -7.907 1.00 66.31 89 ILE A CA 1
ATOM 697 C C . ILE A 1 89 ? -5.527 18.243 -8.167 1.00 66.31 89 ILE A C 1
ATOM 699 O O . ILE A 1 89 ? -6.621 17.949 -8.662 1.00 66.31 89 ILE A O 1
ATOM 703 N N . ASP A 1 90 ? -5.159 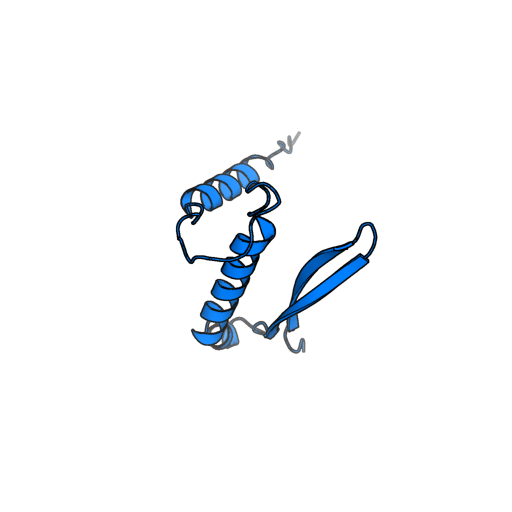19.508 -7.945 1.00 62.50 90 ASP A N 1
ATOM 704 C CA . ASP A 1 90 ? -6.024 20.665 -8.227 1.00 62.50 90 ASP A CA 1
ATOM 705 C C . ASP A 1 90 ? -6.367 20.792 -9.717 1.00 62.50 90 ASP A C 1
ATOM 707 O O . ASP A 1 90 ? -7.528 21.007 -10.082 1.00 62.50 90 ASP A O 1
ATOM 711 N N . LYS A 1 91 ? -5.393 20.571 -10.610 1.00 62.16 91 LYS A N 1
ATOM 712 C CA . LYS A 1 91 ? -5.648 20.553 -12.061 1.00 62.16 91 LYS A CA 1
ATOM 713 C C . LYS A 1 91 ? -6.630 19.460 -12.488 1.00 62.16 91 LYS A C 1
ATOM 715 O O . LYS A 1 91 ? -7.366 19.671 -13.452 1.00 62.16 91 LYS A 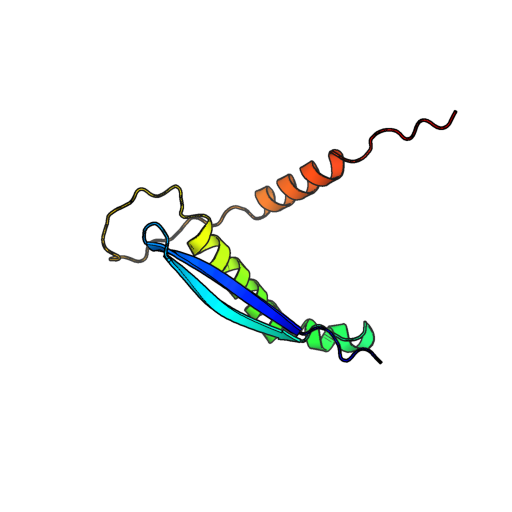O 1
ATOM 720 N N . SER A 1 92 ? -6.658 18.315 -11.802 1.00 54.00 92 SER A N 1
ATOM 721 C CA . SER A 1 92 ? -7.604 17.232 -12.111 1.00 54.00 92 SER A CA 1
ATOM 722 C C . SER A 1 92 ? -9.041 17.565 -11.688 1.00 54.00 92 SER A C 1
ATOM 724 O O . SER A 1 92 ? -9.979 17.257 -12.422 1.00 54.00 92 SER A O 1
ATOM 726 N N . ARG A 1 93 ? -9.220 18.272 -10.562 1.00 53.38 93 ARG A N 1
ATOM 727 C CA . ARG A 1 93 ? -10.541 18.692 -10.061 1.00 53.38 93 ARG A CA 1
ATOM 728 C C . ARG A 1 93 ? -11.206 19.729 -10.959 1.00 53.38 93 ARG A C 1
ATOM 730 O O . ARG A 1 93 ? -12.412 19.670 -11.174 1.00 53.38 93 ARG A O 1
ATOM 737 N N . ASN A 1 94 ? -10.417 20.615 -11.561 1.00 56.16 94 ASN A N 1
ATOM 738 C CA . ASN A 1 94 ? -10.934 21.676 -12.428 1.00 56.16 94 ASN A CA 1
ATOM 739 C C . ASN A 1 94 ? -11.333 21.198 -13.837 1.00 56.16 94 ASN A C 1
ATOM 741 O O . ASN A 1 94 ? -11.844 21.991 -14.624 1.00 56.16 94 ASN A O 1
ATOM 745 N N . LYS A 1 95 ? -11.119 19.916 -14.177 1.00 58.41 95 LYS A N 1
ATOM 746 C CA . LYS A 1 95 ? -11.463 19.353 -15.496 1.00 58.41 95 LYS A CA 1
ATOM 747 C C . LYS A 1 95 ? -12.803 18.612 -15.559 1.00 58.41 95 LYS A C 1
ATOM 749 O O . LYS A 1 95 ? -13.175 18.161 -16.637 1.00 58.41 95 LYS A O 1
ATOM 754 N N . ALA A 1 96 ? -13.554 18.532 -14.462 1.00 55.91 96 ALA A N 1
ATOM 755 C CA . ALA A 1 96 ? -14.883 17.922 -14.445 1.00 55.91 96 ALA A CA 1
ATOM 756 C C . ALA A 1 96 ? -15.930 18.873 -13.850 1.00 55.91 96 ALA A C 1
ATOM 758 O O . ALA A 1 96 ? -16.479 18.641 -12.780 1.00 55.91 96 ALA A O 1
ATOM 759 N N . CYS A 1 97 ? -16.235 19.940 -14.581 1.00 52.78 97 CYS A N 1
ATOM 760 C CA . CYS A 1 97 ? -17.555 20.557 -14.521 1.00 52.78 97 CYS A CA 1
ATOM 761 C C . CYS A 1 97 ? -17.973 20.886 -15.956 1.00 52.78 97 CYS A C 1
ATOM 763 O O . CYS A 1 97 ? -18.030 22.038 -16.376 1.00 52.78 97 CYS A O 1
ATOM 765 N N . GLY A 1 98 ? -18.181 19.830 -16.751 1.00 50.31 98 GLY A N 1
ATOM 766 C CA . GLY A 1 98 ? -19.001 19.950 -17.947 1.00 50.31 98 GLY A CA 1
ATOM 767 C C . GLY A 1 98 ? -20.374 20.412 -17.482 1.00 50.31 98 GLY A C 1
ATOM 768 O O . GLY A 1 98 ? -21.030 19.712 -16.711 1.00 50.31 98 GLY A O 1
ATOM 769 N N . MET A 1 99 ? -20.745 21.630 -17.866 1.00 52.12 99 MET A N 1
ATOM 770 C CA . MET A 1 99 ? -22.020 22.245 -17.531 1.00 52.12 99 MET A CA 1
ATOM 771 C C . MET A 1 99 ? -23.160 21.276 -17.859 1.00 52.12 99 MET A C 1
ATOM 773 O O . MET A 1 99 ? -23.475 21.046 -19.025 1.00 52.12 99 MET A O 1
ATOM 777 N N . SER A 1 100 ? -23.810 20.733 -16.829 1.00 51.75 100 SER A N 1
ATOM 778 C CA . SER A 1 100 ? -25.177 20.246 -16.966 1.00 51.75 100 SER A CA 1
ATOM 779 C C . SER A 1 100 ? -26.049 21.487 -17.137 1.00 51.75 100 SER A C 1
ATOM 781 O O . SER A 1 100 ? -26.457 22.123 -16.166 1.00 51.75 100 SER A O 1
ATOM 783 N N . SER A 1 101 ? -26.236 21.891 -18.394 1.00 51.28 101 SER A N 1
ATOM 784 C CA . SER A 1 101 ? -27.223 22.894 -18.7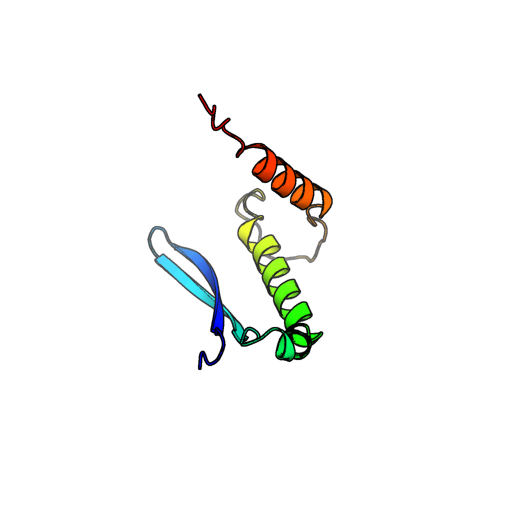74 1.00 51.28 101 SER A CA 1
ATOM 785 C C . SER A 1 101 ? -28.599 22.318 -18.466 1.00 51.28 101 SER A C 1
ATOM 787 O O . SER A 1 101 ? -29.086 21.448 -19.182 1.00 51.28 101 SER A O 1
ATOM 789 N N . ARG A 1 102 ? -29.202 22.777 -17.369 1.00 55.25 102 ARG A N 1
ATOM 790 C CA . ARG A 1 102 ? -30.634 22.619 -17.129 1.00 55.25 102 ARG A CA 1
ATOM 791 C C . ARG A 1 102 ? -31.366 23.643 -17.986 1.00 55.25 102 ARG A C 1
ATOM 793 O O . ARG A 1 102 ? -31.462 24.794 -17.576 1.00 55.25 102 ARG A O 1
ATOM 800 N N . TYR A 1 103 ? -31.848 23.192 -19.135 1.00 52.59 103 TYR A N 1
ATOM 801 C CA . TYR A 1 103 ? -33.108 23.619 -19.737 1.00 52.59 103 TYR A CA 1
ATOM 802 C C . TYR A 1 103 ? -33.732 22.398 -20.401 1.00 52.59 103 TYR A C 1
ATOM 804 O O . TYR A 1 103 ? -32.973 21.668 -21.079 1.00 52.59 103 TYR A O 1
#

Organism: NCBI:txid101142